Protein AF-A0A9C7V415-F1 (afdb_monomer_lite)

Organism: Citrobacter amalonaticus (NCBI:txid35703)

Sequence (146 aa):
MTQDPIGLNGGLNFYTYPLNPVMEVDPLGQVTVKLDGKKITVHNNDVDPWPSNPHGHIYDTNEVIDKDGRIYDKSSGKERCVLPKKSLSKWLGFLKKIGKLSIVGDASMFHDLLVEEAKEACVRGDNGMCGVLEVLNGKDDNPYGV

Foldseek 3Di:
DDDDPPPPPDDDDPPDDPPDPPPPQDPQQKDWDQFPNFIWIWHPDDPDCPPHQTKTARPVQCWIAYLQQFIARNVPRDTDDGDDPVRNVVSNVVCVVSVSDDCVVCVVVVLVNLLVVLVVVVVVPPVVSVVVNCVSVPPDPPPDDD

Secondary structure (DSSP, 8-state):
----TT--TT---TT---S---S---TT-EEEEEETTEEEEEETT-S---S-SS-EEEGGGTEEE-TTSEEEETTT--EEEE--HHHHHHHHHHHHHTT-S-TTT-HHHHHHHHHHHHHHHHHTT-HHHHHHHHHHTT----S---

pLDDT: mean 71.82, std 17.27, range [40.34, 93.5]

Structure (mmCIF, N/CA/C/O backbone):
data_AF-A0A9C7V415-F1
#
_entry.id   AF-A0A9C7V415-F1
#
loop_
_atom_site.group_PDB
_atom_site.id
_atom_site.type_symbol
_atom_site.label_atom_id
_atom_site.label_alt_id
_atom_site.label_comp_id
_atom_site.label_asym_id
_atom_site.label_entity_id
_atom_site.label_seq_id
_atom_site.pdbx_PDB_ins_code
_atom_site.Cartn_x
_atom_site.Cartn_y
_atom_site.Cartn_z
_atom_site.occupancy
_atom_site.B_iso_or_equiv
_atom_site.auth_seq_id
_atom_site.auth_comp_id
_atom_site.auth_asym_id
_atom_site.auth_atom_id
_atom_site.pdbx_PDB_model_num
ATOM 1 N N . MET A 1 1 ? -29.283 -9.708 -26.638 1.00 42.41 1 MET A N 1
ATOM 2 C CA . MET A 1 1 ? -28.417 -8.541 -26.906 1.00 42.41 1 MET A CA 1
ATOM 3 C C . MET A 1 1 ? -29.297 -7.494 -27.560 1.00 42.41 1 MET A C 1
ATOM 5 O O . MET A 1 1 ? -29.922 -7.823 -28.558 1.00 42.41 1 MET A O 1
ATOM 9 N N . THR A 1 2 ? -29.455 -6.319 -26.952 1.00 45.03 2 THR A N 1
ATOM 10 C CA . THR A 1 2 ? -30.295 -5.236 -27.491 1.00 45.03 2 THR A CA 1
ATOM 11 C C . THR A 1 2 ? -29.403 -4.080 -27.921 1.00 45.03 2 THR A C 1
ATOM 13 O O . THR A 1 2 ? -28.389 -3.829 -27.274 1.00 45.03 2 THR A O 1
ATOM 16 N N . GLN A 1 3 ? -29.749 -3.430 -29.029 1.00 46.44 3 GLN A N 1
ATOM 17 C CA . GLN A 1 3 ? -28.993 -2.315 -29.594 1.00 46.44 3 GLN A CA 1
ATOM 18 C C . GLN A 1 3 ? -29.363 -0.998 -28.894 1.00 46.44 3 GLN A C 1
ATOM 20 O O . GLN A 1 3 ? -30.506 -0.816 -28.475 1.00 46.44 3 GLN A O 1
ATOM 25 N N . ASP A 1 4 ? -28.376 -0.113 -28.755 1.00 40.97 4 ASP A N 1
ATOM 26 C CA . ASP A 1 4 ? -28.481 1.208 -28.127 1.00 40.97 4 ASP A CA 1
ATOM 27 C C . ASP A 1 4 ? -29.395 2.144 -28.961 1.00 40.97 4 ASP A C 1
ATOM 29 O O . ASP A 1 4 ? -29.172 2.279 -30.170 1.00 40.97 4 ASP A O 1
ATOM 33 N N . PRO A 1 5 ? -30.444 2.765 -28.378 1.00 49.53 5 PRO A N 1
ATOM 34 C CA . PRO A 1 5 ? -31.479 3.480 -29.131 1.00 49.53 5 PRO A CA 1
ATOM 35 C C . PRO A 1 5 ? -31.069 4.855 -29.688 1.00 49.53 5 PRO A C 1
ATOM 37 O O . PRO A 1 5 ? -31.890 5.489 -30.347 1.00 49.53 5 PRO A O 1
ATOM 40 N N . ILE A 1 6 ? -29.845 5.347 -29.457 1.00 57.91 6 ILE A N 1
ATOM 41 C CA . ILE A 1 6 ? -29.481 6.737 -29.801 1.00 57.91 6 ILE A CA 1
ATOM 42 C C . ILE A 1 6 ? -28.950 6.953 -31.232 1.00 57.91 6 ILE A C 1
ATOM 44 O O . ILE A 1 6 ? -28.703 8.089 -31.630 1.00 57.91 6 ILE A O 1
ATOM 48 N N . GLY A 1 7 ? -28.836 5.899 -32.047 1.00 51.41 7 GLY A N 1
ATOM 49 C CA . GLY A 1 7 ? -28.714 6.036 -33.508 1.00 51.41 7 GLY A CA 1
ATOM 50 C C . GLY A 1 7 ? -27.505 6.836 -34.022 1.00 51.41 7 GLY A C 1
ATOM 51 O O . GLY A 1 7 ? -27.571 7.402 -35.113 1.00 51.41 7 GLY A O 1
ATOM 52 N N . LEU A 1 8 ? -26.396 6.897 -33.277 1.00 51.50 8 LEU A N 1
ATOM 53 C CA . LEU A 1 8 ? -25.169 7.548 -33.742 1.00 51.50 8 LEU A CA 1
ATOM 54 C C . LEU A 1 8 ? -24.429 6.629 -34.718 1.00 51.50 8 LEU A C 1
ATOM 56 O O . LEU A 1 8 ? -23.772 5.663 -34.330 1.00 51.50 8 LEU A O 1
ATOM 60 N N . ASN A 1 9 ? -24.542 6.941 -36.006 1.00 53.38 9 ASN A N 1
ATOM 61 C CA . ASN A 1 9 ? -23.816 6.258 -37.067 1.00 53.38 9 ASN A CA 1
ATOM 62 C C . ASN A 1 9 ? -22.327 6.667 -36.998 1.00 53.38 9 ASN A C 1
ATOM 64 O O . ASN A 1 9 ? -21.907 7.620 -37.648 1.00 53.38 9 ASN A O 1
ATOM 68 N N . GLY A 1 10 ? -21.555 5.972 -36.153 1.00 53.06 10 GLY A N 1
ATOM 69 C CA . GLY A 1 10 ? -20.090 6.075 -36.081 1.00 53.06 10 GLY A CA 1
ATOM 70 C C . GLY A 1 10 ? -19.513 6.802 -34.857 1.00 53.06 10 GLY A C 1
ATOM 71 O O . GLY A 1 10 ? -18.743 7.743 -35.024 1.00 53.06 10 GLY A O 1
ATOM 72 N N . GLY A 1 11 ? -19.830 6.357 -33.635 1.00 54.31 11 GLY A N 1
ATOM 73 C CA . GLY A 1 11 ? -19.244 6.881 -32.390 1.00 54.31 11 GLY A CA 1
ATOM 74 C C . GLY A 1 11 ? -18.836 5.795 -31.385 1.00 54.31 11 GLY A C 1
ATOM 75 O O . GLY A 1 11 ? -19.324 4.668 -31.456 1.00 54.31 11 GLY A O 1
ATOM 76 N N . LEU A 1 12 ? -17.922 6.160 -30.470 1.00 54.78 12 LEU A N 1
ATOM 77 C CA . LEU A 1 12 ? -17.409 5.368 -29.338 1.00 54.78 12 LEU A CA 1
ATOM 78 C C . LEU A 1 12 ? -18.505 4.522 -28.672 1.00 54.78 12 LEU A C 1
ATOM 80 O O . LEU A 1 12 ? -19.460 5.051 -28.109 1.00 54.78 12 LEU A O 1
ATOM 84 N N . ASN A 1 13 ? -18.334 3.202 -28.707 1.00 49.47 13 ASN A N 1
ATOM 85 C CA . ASN A 1 13 ? -19.216 2.269 -28.022 1.00 49.47 13 ASN A CA 1
ATOM 86 C C . ASN A 1 13 ? -18.782 2.147 -26.548 1.00 49.47 13 ASN A C 1
ATOM 88 O O . ASN A 1 13 ? -17.695 1.646 -26.257 1.00 49.47 13 ASN A O 1
ATOM 92 N N . PHE A 1 14 ? -19.617 2.582 -25.602 1.00 51.78 14 PHE A N 1
ATOM 93 C CA . PHE A 1 14 ? -19.326 2.453 -24.164 1.00 51.78 14 PHE A CA 1
ATOM 94 C C . PHE A 1 14 ? -19.322 0.996 -23.668 1.00 51.78 14 PHE A C 1
ATOM 96 O O . PHE A 1 14 ? -18.846 0.725 -22.570 1.00 51.78 14 PHE A O 1
ATOM 103 N N . TYR A 1 15 ? -19.789 0.046 -24.485 1.00 50.31 15 TYR A N 1
ATOM 104 C CA . TYR A 1 15 ? -19.793 -1.390 -24.189 1.00 50.31 15 TYR A CA 1
ATOM 105 C C . TYR A 1 15 ? -18.617 -2.145 -24.822 1.00 50.31 15 TYR A C 1
ATOM 107 O O . TYR A 1 15 ? -18.686 -3.362 -25.012 1.00 50.31 15 TYR A O 1
ATOM 115 N N . THR A 1 16 ? -17.533 -1.451 -25.178 1.00 46.62 16 THR A N 1
ATOM 116 C CA . THR A 1 16 ? -16.349 -2.114 -25.734 1.00 46.62 16 THR A CA 1
ATOM 117 C C . THR A 1 16 ? -15.636 -2.904 -24.632 1.00 46.62 16 THR A C 1
ATOM 119 O O . THR A 1 16 ? -14.953 -2.333 -23.787 1.00 46.62 16 THR A O 1
ATOM 122 N N . TYR A 1 17 ? -15.782 -4.230 -24.641 1.00 44.62 17 TYR A N 1
ATOM 123 C CA . TYR A 1 17 ? -14.884 -5.118 -23.900 1.00 44.62 17 TYR A CA 1
ATOM 124 C C . TYR A 1 17 ? -13.472 -5.027 -24.505 1.00 44.62 17 TYR A C 1
ATOM 126 O O . TYR A 1 17 ? -13.349 -4.988 -25.734 1.00 44.62 17 TYR A O 1
ATOM 134 N N . PRO A 1 18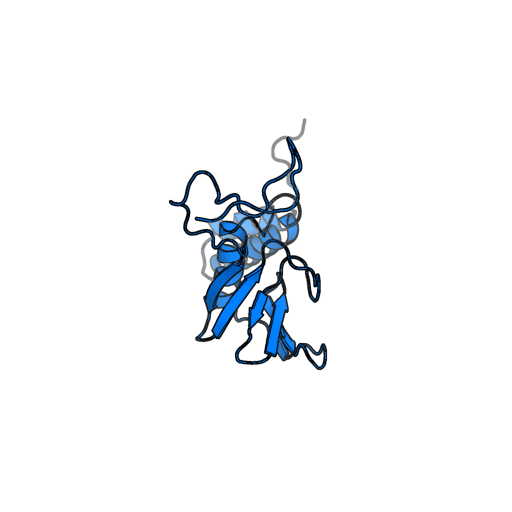 ? -12.398 -5.007 -23.695 1.00 43.97 18 PRO A N 1
ATOM 135 C CA . PRO A 1 18 ? -11.042 -4.991 -24.224 1.00 43.97 18 PRO A CA 1
ATOM 136 C C . PRO A 1 18 ? -10.789 -6.240 -25.075 1.00 43.97 18 PRO A C 1
ATOM 138 O O . PRO A 1 18 ? -11.157 -7.352 -24.698 1.00 43.97 18 PRO A O 1
ATOM 141 N N . LEU A 1 19 ? -10.132 -6.044 -26.222 1.00 45.28 19 LEU A N 1
ATOM 142 C CA . LEU A 1 19 ? -9.889 -7.043 -27.275 1.00 45.28 19 LEU A CA 1
ATOM 143 C C . LEU A 1 19 ? -9.024 -8.249 -26.846 1.00 45.28 19 LEU A C 1
ATOM 145 O O . LEU A 1 19 ? -8.640 -9.059 -27.687 1.00 45.28 19 LEU A O 1
ATOM 149 N N . ASN A 1 20 ? -8.691 -8.370 -25.559 1.00 41.62 20 ASN A N 1
ATOM 150 C CA . ASN A 1 20 ? -7.885 -9.458 -25.026 1.00 41.62 20 ASN A CA 1
ATOM 151 C C . ASN A 1 20 ? -8.223 -9.720 -23.537 1.00 41.62 20 ASN A C 1
ATOM 153 O O . ASN A 1 20 ? -7.693 -9.036 -22.663 1.00 41.62 20 ASN A O 1
ATOM 157 N N . PRO A 1 21 ? -9.114 -10.680 -23.216 1.00 42.78 21 PRO A N 1
ATOM 158 C CA . PRO A 1 21 ? -9.615 -10.914 -21.856 1.00 42.78 21 PRO A CA 1
ATOM 159 C C . PRO A 1 21 ? -8.686 -11.785 -20.986 1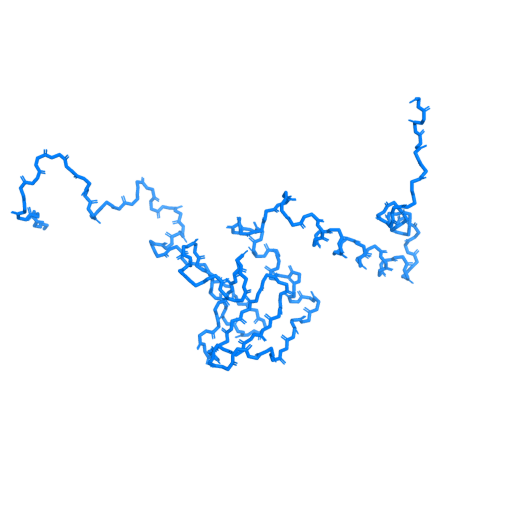.00 42.78 21 PRO A C 1
ATOM 161 O O . PRO A 1 21 ? -9.061 -12.162 -19.880 1.00 42.78 21 PRO A O 1
ATOM 164 N N . VAL A 1 22 ? -7.484 -12.124 -21.472 1.00 46.69 22 VAL A N 1
ATOM 165 C CA . VAL A 1 22 ? -6.485 -12.965 -20.772 1.00 46.69 22 VAL A CA 1
ATOM 166 C C . VAL A 1 22 ? -5.363 -12.111 -20.170 1.00 46.69 22 VAL A C 1
ATOM 168 O O . VAL A 1 22 ? -4.201 -12.494 -20.096 1.00 46.69 22 VAL A O 1
ATOM 171 N N . MET A 1 23 ? -5.700 -10.903 -19.748 1.00 44.31 23 MET A N 1
ATOM 172 C CA . MET A 1 23 ? -4.935 -10.209 -18.729 1.00 44.31 23 MET A CA 1
ATOM 173 C C . MET A 1 23 ? -5.896 -10.040 -17.569 1.00 44.31 23 MET A C 1
ATOM 175 O O . MET A 1 23 ? -6.983 -9.507 -17.760 1.00 44.31 23 MET A O 1
ATOM 179 N N . GLU A 1 24 ? -5.513 -10.512 -16.386 1.00 44.97 24 GLU A N 1
ATOM 180 C CA . GLU A 1 24 ? -6.250 -10.392 -15.118 1.00 44.97 24 GLU A CA 1
ATOM 181 C C . GLU A 1 24 ? -6.337 -8.925 -14.636 1.00 44.97 24 GLU A C 1
ATOM 183 O O . GLU A 1 24 ? -6.184 -8.612 -13.458 1.00 44.97 24 GLU A O 1
ATOM 188 N N . VAL A 1 25 ? -6.518 -7.995 -15.572 1.00 43.28 25 VAL A N 1
ATOM 189 C CA . VAL A 1 25 ? -6.722 -6.577 -15.349 1.00 43.28 25 VAL A CA 1
ATOM 190 C C . VAL A 1 25 ? -8.227 -6.366 -15.332 1.00 43.28 25 VAL A C 1
ATOM 192 O O . VAL A 1 25 ? -8.893 -6.345 -16.366 1.00 43.28 25 VAL A O 1
ATOM 195 N N . ASP A 1 26 ? -8.747 -6.255 -14.115 1.00 43.59 26 ASP A N 1
ATOM 196 C CA . ASP A 1 26 ? -10.101 -5.803 -13.817 1.00 43.59 26 ASP A CA 1
ATOM 197 C C . ASP A 1 26 ? -10.429 -4.524 -14.627 1.00 43.59 26 ASP A C 1
ATOM 199 O O . ASP A 1 26 ? -9.625 -3.584 -14.607 1.00 43.59 26 ASP A O 1
ATOM 203 N N . PRO A 1 27 ? -11.583 -4.447 -15.323 1.00 45.69 27 PRO A N 1
ATOM 204 C CA . PRO A 1 27 ? -12.061 -3.247 -16.019 1.00 45.69 27 PRO A CA 1
ATOM 205 C C . PRO A 1 27 ? -12.078 -1.960 -15.179 1.00 45.69 27 PRO A C 1
ATOM 207 O O . PRO A 1 27 ? -12.085 -0.869 -15.744 1.00 45.69 27 PRO A O 1
ATOM 210 N N . LEU A 1 28 ? -12.071 -2.061 -13.845 1.00 53.41 28 LEU A N 1
ATOM 211 C CA . LEU A 1 28 ? -11.973 -0.914 -12.935 1.00 53.41 28 LEU A CA 1
ATOM 212 C C . LEU A 1 28 ? -10.533 -0.409 -12.723 1.00 53.41 28 LEU A C 1
ATOM 214 O O . LEU A 1 28 ? -10.333 0.631 -12.095 1.00 53.41 28 LEU A O 1
ATOM 218 N N . GLY A 1 29 ? -9.521 -1.124 -13.224 1.00 62.34 29 GLY A N 1
ATOM 219 C CA . GLY A 1 29 ? -8.113 -0.753 -13.101 1.00 62.34 29 GLY A CA 1
ATOM 220 C C . GLY A 1 29 ? -7.588 -0.805 -11.665 1.00 62.34 29 GLY A C 1
ATOM 221 O O . GLY A 1 29 ? -6.729 -0.000 -11.31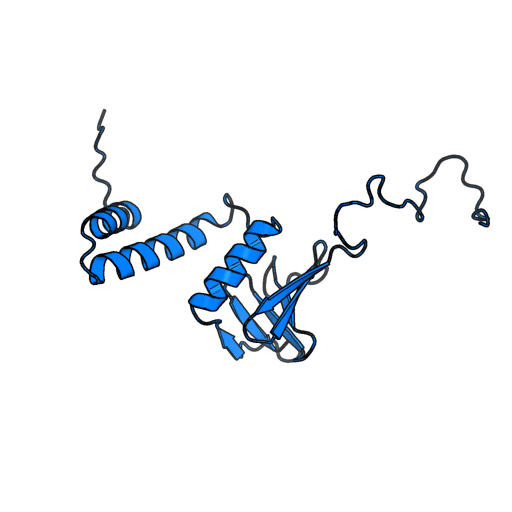7 1.00 62.34 29 GLY A O 1
ATOM 222 N N . GLN A 1 30 ? -8.104 -1.699 -10.818 1.00 74.94 30 GLN A N 1
ATOM 223 C CA . GLN A 1 30 ? -7.683 -1.824 -9.420 1.00 74.94 30 GLN A CA 1
ATOM 224 C C . GLN A 1 30 ? -6.794 -3.055 -9.229 1.00 74.94 30 GLN A C 1
ATOM 226 O O . GLN A 1 30 ? -7.073 -4.126 -9.763 1.00 74.94 30 GLN A O 1
ATOM 231 N N . VAL A 1 31 ? -5.726 -2.921 -8.445 1.00 81.00 31 VAL A N 1
ATOM 232 C CA . VAL A 1 31 ? -4.825 -4.029 -8.106 1.00 81.00 31 VAL A CA 1
ATOM 233 C C . VAL A 1 31 ? -4.694 -4.122 -6.595 1.00 81.00 31 VAL A C 1
ATOM 235 O O . VAL A 1 31 ? -4.514 -3.114 -5.917 1.00 81.00 31 VAL A O 1
ATOM 238 N N . THR A 1 32 ? -4.770 -5.338 -6.051 1.00 85.75 32 THR A N 1
ATOM 239 C CA . THR A 1 32 ? -4.736 -5.554 -4.597 1.00 85.75 32 THR A CA 1
ATOM 240 C C . THR A 1 32 ? -3.519 -6.353 -4.154 1.00 85.75 32 THR A C 1
ATOM 242 O O . THR A 1 32 ? -3.126 -7.313 -4.816 1.00 85.75 32 THR A O 1
ATOM 245 N N . VAL A 1 33 ? -2.962 -6.002 -2.998 1.00 87.81 33 VAL A N 1
ATOM 246 C CA . VAL A 1 33 ? -1.895 -6.742 -2.318 1.00 87.81 33 VAL A CA 1
ATOM 247 C C . VAL A 1 33 ? -2.287 -6.988 -0.865 1.00 87.81 33 VAL A C 1
ATOM 249 O O . VAL A 1 33 ? -2.881 -6.134 -0.211 1.00 87.81 33 VAL A O 1
ATOM 252 N N . LYS A 1 34 ? -1.974 -8.179 -0.348 1.00 89.50 34 LYS A N 1
ATOM 253 C CA . LYS A 1 34 ? -2.104 -8.475 1.082 1.00 89.50 34 LYS A CA 1
ATOM 254 C C . LYS A 1 34 ? -0.765 -8.227 1.766 1.00 89.50 34 LYS A C 1
ATOM 256 O O . LYS A 1 34 ? 0.227 -8.867 1.418 1.00 89.50 34 LYS A O 1
ATOM 261 N N . LEU A 1 35 ? -0.749 -7.331 2.743 1.00 87.69 35 LEU A N 1
ATOM 262 C CA . LEU A 1 35 ? 0.435 -6.956 3.505 1.00 87.69 35 LEU A CA 1
ATOM 263 C C . LEU A 1 35 ? 0.094 -6.993 4.995 1.00 87.69 35 LEU A C 1
ATOM 265 O O . LEU A 1 35 ? -0.855 -6.345 5.418 1.00 87.69 35 LEU A O 1
ATOM 269 N N . ASP A 1 36 ? 0.827 -7.785 5.778 1.00 84.00 36 ASP A N 1
ATOM 270 C CA . ASP A 1 36 ? 0.632 -7.912 7.233 1.00 84.00 36 ASP A CA 1
ATOM 271 C C . ASP A 1 36 ? -0.828 -8.172 7.656 1.00 84.00 36 ASP A C 1
ATOM 273 O O . ASP A 1 36 ? -1.320 -7.658 8.656 1.00 84.00 36 ASP A O 1
ATOM 277 N N . GLY A 1 37 ? -1.547 -8.967 6.858 1.00 84.31 37 GLY A N 1
ATOM 278 C CA . GLY A 1 37 ? -2.959 -9.293 7.082 1.00 84.31 37 GLY A CA 1
ATOM 279 C C . GLY A 1 37 ? -3.954 -8.233 6.596 1.00 84.31 37 GLY A C 1
ATOM 280 O O . GLY A 1 37 ? -5.142 -8.532 6.520 1.00 84.31 37 GLY A O 1
ATOM 281 N N . LYS A 1 38 ? -3.494 -7.044 6.193 1.00 87.81 38 LYS A N 1
ATOM 282 C CA . LYS A 1 38 ? -4.323 -5.985 5.603 1.00 87.81 38 LYS A CA 1
ATOM 283 C C . LYS A 1 38 ? -4.407 -6.142 4.085 1.00 87.81 38 LYS A C 1
ATOM 285 O O . LYS A 1 38 ? -3.410 -6.448 3.425 1.00 87.81 38 LYS A O 1
ATOM 290 N N . LYS A 1 39 ? -5.592 -5.921 3.513 1.00 89.75 39 LYS A N 1
ATOM 291 C CA . LYS A 1 39 ? -5.786 -5.848 2.059 1.00 89.75 39 LYS A CA 1
ATOM 292 C C . LYS A 1 39 ? -5.636 -4.395 1.610 1.00 89.75 39 LYS A C 1
ATOM 294 O O . LYS A 1 39 ? -6.435 -3.547 1.990 1.00 89.75 39 LYS A O 1
ATOM 299 N N . ILE A 1 40 ? -4.622 -4.135 0.793 1.00 90.38 40 ILE A N 1
ATOM 300 C CA . ILE A 1 40 ? -4.325 -2.819 0.228 1.00 90.38 40 ILE A CA 1
ATOM 301 C C . ILE A 1 40 ? -4.747 -2.823 -1.240 1.00 90.38 40 ILE A C 1
ATOM 303 O O . ILE A 1 40 ? -4.389 -3.744 -1.975 1.00 90.38 40 ILE A O 1
ATOM 307 N N . THR A 1 41 ? -5.498 -1.812 -1.666 1.00 88.50 41 THR A N 1
ATOM 308 C CA . THR A 1 41 ? -6.015 -1.661 -3.035 1.00 88.50 41 THR A CA 1
ATOM 309 C C . THR A 1 41 ? -5.436 -0.403 -3.667 1.00 88.50 41 THR A C 1
ATOM 311 O O . THR A 1 41 ? -5.563 0.673 -3.102 1.00 88.50 41 THR A O 1
ATOM 314 N N . VAL A 1 42 ? -4.798 -0.525 -4.827 1.00 86.69 42 VAL A N 1
ATOM 315 C CA . VAL A 1 42 ? -4.267 0.602 -5.607 1.00 86.69 42 VAL A CA 1
ATOM 316 C C . VAL A 1 42 ? -5.098 0.756 -6.867 1.00 86.69 42 VAL A C 1
ATOM 318 O O . VAL A 1 42 ? -5.356 -0.229 -7.560 1.00 86.69 42 VAL A O 1
ATOM 321 N N . HIS A 1 43 ? -5.497 1.983 -7.180 1.00 77.75 43 HIS A N 1
ATOM 322 C CA . HIS A 1 43 ? -6.225 2.292 -8.404 1.00 77.75 43 HIS A CA 1
ATOM 323 C C . HIS A 1 43 ? -5.283 2.796 -9.499 1.00 77.75 43 HIS A C 1
ATOM 325 O O . HIS A 1 43 ? -4.334 3.540 -9.247 1.00 77.75 43 HIS A O 1
ATOM 331 N N . ASN A 1 44 ? -5.558 2.421 -10.748 1.00 67.44 44 ASN A N 1
ATOM 332 C CA . ASN A 1 44 ? -4.799 2.912 -11.892 1.00 67.44 44 ASN A CA 1
ATOM 333 C C . ASN A 1 44 ? -5.142 4.362 -12.237 1.00 67.44 44 ASN A C 1
ATOM 335 O O . ASN A 1 44 ? -4.224 5.109 -12.571 1.00 67.44 44 ASN A O 1
ATOM 339 N N . ASN A 1 45 ? -6.416 4.738 -12.119 1.00 68.31 45 ASN A N 1
ATOM 340 C CA . ASN A 1 45 ? -6.925 6.090 -12.339 1.00 68.31 45 ASN A CA 1
ATOM 341 C C . ASN A 1 45 ? -7.518 6.610 -11.028 1.00 68.31 45 ASN A C 1
ATOM 343 O O . ASN A 1 45 ? -8.739 6.681 -10.887 1.00 68.31 45 ASN A O 1
ATOM 347 N N . ASP A 1 46 ? -6.659 6.888 -10.047 1.00 67.44 46 ASP A N 1
ATOM 348 C CA . ASP A 1 46 ? -7.139 7.452 -8.791 1.00 67.44 46 ASP A CA 1
ATOM 349 C C . ASP A 1 46 ? -7.492 8.932 -8.969 1.00 67.44 46 ASP A C 1
ATOM 351 O O . ASP A 1 46 ? -6.690 9.721 -9.472 1.00 67.44 46 ASP A O 1
ATOM 355 N N . VAL A 1 47 ? -8.723 9.286 -8.599 1.00 67.81 47 VAL A N 1
ATOM 356 C CA . VAL A 1 47 ? -9.230 10.666 -8.652 1.00 67.81 47 VAL A CA 1
ATOM 357 C C . VAL A 1 47 ? -8.738 11.454 -7.435 1.00 67.81 47 VAL A C 1
ATOM 359 O O . VAL A 1 47 ? -8.710 12.683 -7.467 1.00 67.81 47 VAL A O 1
ATOM 362 N N . ASP A 1 48 ? -8.316 10.755 -6.380 1.00 75.81 48 ASP A N 1
ATOM 363 C CA . ASP A 1 48 ? -7.744 11.338 -5.177 1.00 75.81 48 ASP A CA 1
ATOM 364 C C . ASP A 1 48 ? -6.217 11.158 -5.196 1.00 75.81 48 ASP A C 1
ATOM 366 O O . ASP A 1 48 ? -5.735 10.040 -5.097 1.00 75.81 48 ASP A O 1
ATOM 370 N N . PRO A 1 49 ? -5.405 12.210 -5.363 1.00 76.62 49 PRO A N 1
ATOM 371 C CA . PRO A 1 49 ? -3.949 12.085 -5.325 1.00 76.62 49 PRO A CA 1
ATOM 372 C C . PRO A 1 49 ? -3.380 12.074 -3.896 1.00 76.62 49 PRO A C 1
ATOM 374 O O . PRO A 1 49 ? -2.159 12.089 -3.735 1.00 76.62 49 PRO A O 1
ATOM 377 N N . TRP A 1 50 ? -4.222 12.119 -2.859 1.00 83.75 50 TRP A N 1
ATOM 378 C CA . TRP A 1 50 ? -3.783 12.180 -1.469 1.00 83.75 50 TRP A CA 1
ATOM 379 C C . TRP A 1 50 ? -3.611 10.779 -0.856 1.00 83.75 50 TRP A C 1
ATOM 381 O O . TRP A 1 50 ? -4.427 9.896 -1.109 1.00 83.75 50 TRP A O 1
ATOM 391 N N . PRO A 1 51 ? -2.601 10.548 0.009 1.00 80.25 51 PRO A N 1
ATOM 392 C CA . PRO A 1 51 ? -1.522 11.449 0.443 1.00 80.25 51 PRO A CA 1
ATOM 393 C C . PRO A 1 51 ? -0.373 11.568 -0.569 1.00 80.25 51 PRO A C 1
ATOM 395 O O . PRO A 1 51 ? 0.445 12.480 -0.464 1.00 80.25 51 PRO A O 1
ATOM 398 N N . SER A 1 52 ? -0.308 10.664 -1.547 1.00 80.75 52 SER A N 1
ATOM 399 C CA . SER A 1 52 ? 0.673 10.681 -2.629 1.00 80.75 52 SER A CA 1
ATOM 400 C C . SER A 1 52 ? 0.108 10.060 -3.907 1.00 80.75 52 SER A C 1
ATOM 402 O O . SER A 1 52 ? -0.899 9.353 -3.893 1.00 80.75 52 SER A O 1
ATOM 404 N N . ASN A 1 53 ? 0.806 10.256 -5.024 1.00 79.69 53 ASN A N 1
ATOM 405 C CA . ASN A 1 53 ? 0.550 9.522 -6.258 1.00 79.69 53 ASN A CA 1
ATOM 406 C C . ASN A 1 53 ? 1.809 8.726 -6.649 1.00 79.69 53 ASN A C 1
ATOM 408 O O . ASN A 1 53 ? 2.813 9.354 -6.989 1.00 79.69 53 ASN A O 1
ATOM 412 N N . PRO A 1 54 ? 1.794 7.382 -6.599 1.00 82.38 54 PRO A N 1
ATOM 413 C CA . PRO A 1 54 ? 0.673 6.508 -6.223 1.00 82.38 54 PRO A CA 1
ATOM 414 C C . PRO A 1 54 ? 0.400 6.477 -4.707 1.00 82.38 54 PRO A C 1
ATOM 416 O O . PRO A 1 54 ? 1.266 6.836 -3.910 1.00 82.38 54 PRO A O 1
ATOM 419 N N . HIS A 1 55 ? -0.774 5.983 -4.310 1.00 87.69 55 HIS A N 1
ATOM 420 C CA . HIS A 1 55 ? -1.100 5.569 -2.937 1.00 87.69 55 HIS A CA 1
ATOM 421 C C . HIS A 1 55 ? -2.004 4.320 -2.967 1.00 87.69 55 HIS A C 1
ATOM 423 O O . HIS A 1 55 ? -2.464 3.894 -4.030 1.00 87.69 55 HIS A O 1
ATOM 429 N N . GLY A 1 56 ? -2.221 3.698 -1.808 1.00 89.31 56 GLY A N 1
ATOM 430 C CA . GLY A 1 56 ? -3.115 2.552 -1.642 1.00 89.31 56 GLY A CA 1
ATOM 431 C C . GLY A 1 56 ? -4.204 2.791 -0.600 1.00 89.31 56 GLY A C 1
ATOM 432 O O . GLY A 1 56 ? -3.995 3.494 0.383 1.00 89.31 56 GLY A O 1
ATOM 433 N N . HIS A 1 57 ? -5.353 2.149 -0.785 1.00 89.31 57 HIS A N 1
ATOM 434 C CA . HIS A 1 57 ? -6.506 2.184 0.114 1.00 89.31 57 HIS A CA 1
ATOM 435 C C . HIS A 1 57 ? -6.588 0.911 0.949 1.00 89.31 57 HIS A C 1
ATOM 437 O O . HIS A 1 57 ? -6.487 -0.202 0.425 1.00 89.31 57 HIS A O 1
ATOM 443 N N . ILE A 1 58 ? -6.841 1.072 2.243 1.00 91.56 58 ILE A N 1
ATOM 444 C CA . ILE A 1 58 ? -7.130 -0.005 3.189 1.00 91.56 58 ILE A CA 1
ATOM 445 C C . ILE A 1 58 ? -8.562 0.206 3.690 1.00 91.56 58 ILE A C 1
ATOM 447 O O . ILE A 1 58 ? -8.808 0.891 4.683 1.00 91.56 58 ILE A O 1
ATOM 451 N N . TYR A 1 59 ? -9.527 -0.367 2.972 1.00 87.62 59 TYR A N 1
ATOM 452 C CA . TYR A 1 59 ? -10.951 -0.123 3.229 1.00 87.62 59 TYR A CA 1
ATOM 453 C C . TYR A 1 59 ? -11.430 -0.635 4.587 1.00 87.62 59 TYR A C 1
ATOM 455 O O . TYR A 1 59 ? -12.251 0.023 5.218 1.00 87.62 59 TYR A O 1
ATOM 463 N N . ASP A 1 60 ? -10.885 -1.760 5.056 1.00 88.38 60 ASP A N 1
ATOM 464 C CA . ASP A 1 60 ? -11.303 -2.393 6.314 1.00 88.38 60 ASP A CA 1
ATOM 465 C C . ASP A 1 60 ? -11.109 -1.469 7.528 1.00 88.38 60 ASP A C 1
ATOM 467 O O . ASP A 1 60 ? -11.871 -1.525 8.491 1.00 88.38 60 ASP A O 1
ATOM 471 N N . THR A 1 61 ? -10.090 -0.609 7.481 1.00 88.81 61 THR A N 1
ATOM 472 C CA . THR A 1 61 ? -9.724 0.320 8.559 1.00 88.81 61 THR A CA 1
ATOM 473 C C . THR A 1 61 ? -9.938 1.787 8.193 1.00 88.81 61 THR A C 1
ATOM 475 O O . THR A 1 61 ? -9.694 2.653 9.029 1.00 88.81 61 THR A O 1
ATOM 478 N N . ASN A 1 62 ? -10.422 2.076 6.979 1.00 90.50 62 ASN A N 1
ATOM 479 C CA . ASN A 1 62 ? -10.532 3.428 6.423 1.00 90.50 62 ASN A CA 1
ATOM 480 C C . ASN A 1 62 ? -9.196 4.203 6.466 1.00 90.50 62 ASN A C 1
ATOM 482 O O . ASN A 1 62 ? -9.132 5.386 6.816 1.00 90.50 62 ASN A O 1
ATOM 486 N N . GLU A 1 63 ? -8.114 3.508 6.123 1.00 92.88 63 GLU A N 1
ATOM 487 C CA . GLU A 1 63 ? -6.754 4.045 6.080 1.00 92.88 63 GLU A CA 1
ATOM 488 C C . GLU A 1 63 ? -6.266 4.149 4.629 1.00 92.88 63 GLU A C 1
ATOM 490 O O . GLU A 1 63 ? -6.740 3.441 3.737 1.00 92.88 63 GLU A O 1
ATOM 495 N N . VAL A 1 64 ? -5.277 5.006 4.398 1.00 92.38 64 VAL A N 1
ATOM 496 C CA . VAL A 1 64 ? -4.550 5.094 3.128 1.00 92.38 64 VAL A CA 1
ATOM 497 C C . VAL A 1 64 ? -3.052 5.024 3.375 1.00 92.38 64 VAL A C 1
ATOM 499 O O . VAL A 1 64 ? -2.565 5.473 4.409 1.00 92.38 64 VAL A O 1
ATOM 502 N N . ILE A 1 65 ? -2.323 4.434 2.439 1.00 91.94 65 ILE A N 1
ATOM 503 C CA . ILE A 1 65 ? -0.876 4.255 2.499 1.00 91.94 65 ILE A CA 1
ATOM 504 C C . ILE A 1 65 ? -0.208 5.011 1.357 1.00 91.94 65 ILE A C 1
ATOM 506 O O . ILE A 1 65 ? -0.590 4.843 0.201 1.00 91.94 65 ILE A O 1
ATOM 510 N N . ASP A 1 66 ? 0.789 5.827 1.670 1.00 91.31 66 ASP A N 1
ATOM 511 C CA . ASP A 1 66 ? 1.559 6.560 0.668 1.00 91.31 66 ASP A CA 1
ATOM 512 C C . ASP A 1 66 ? 2.601 5.668 -0.046 1.00 91.31 66 ASP A C 1
ATOM 514 O O . ASP A 1 66 ? 2.787 4.480 0.255 1.00 91.31 66 ASP A O 1
ATOM 518 N N . LYS A 1 67 ? 3.310 6.244 -1.021 1.00 86.62 67 LYS A N 1
ATOM 519 C CA . LYS A 1 67 ? 4.395 5.561 -1.744 1.00 86.62 67 LYS A CA 1
ATOM 520 C C . LYS A 1 67 ? 5.569 5.150 -0.838 1.00 86.62 67 LYS A C 1
ATOM 522 O O . LYS A 1 67 ? 6.257 4.183 -1.150 1.00 86.62 67 LYS A O 1
ATOM 527 N N . ASP A 1 68 ? 5.769 5.848 0.279 1.00 86.75 68 ASP A N 1
ATOM 528 C CA . ASP A 1 68 ? 6.870 5.660 1.231 1.00 86.75 68 ASP A CA 1
ATOM 529 C C . ASP A 1 68 ? 6.500 4.698 2.381 1.00 86.75 68 ASP A C 1
ATOM 531 O O . ASP A 1 68 ? 7.316 4.400 3.253 1.00 86.75 68 ASP A O 1
ATOM 535 N N . GLY A 1 69 ? 5.274 4.168 2.373 1.00 89.62 69 GLY A N 1
ATOM 536 C CA . GLY A 1 69 ? 4.748 3.227 3.353 1.00 89.62 69 GLY A CA 1
ATOM 537 C C . GLY A 1 69 ? 4.230 3.850 4.651 1.00 89.62 69 GLY A C 1
ATOM 538 O O . GLY A 1 69 ? 4.057 3.125 5.634 1.00 89.62 69 GLY A O 1
ATOM 539 N N . ARG A 1 70 ? 3.984 5.160 4.692 1.00 92.19 70 ARG A N 1
ATOM 540 C CA . ARG A 1 70 ? 3.292 5.835 5.796 1.00 92.19 70 ARG A CA 1
ATOM 541 C C . ARG A 1 70 ? 1.790 5.647 5.648 1.00 92.19 70 ARG A C 1
ATOM 543 O O . ARG A 1 70 ? 1.237 5.761 4.557 1.00 92.19 70 ARG A O 1
ATOM 550 N N . ILE A 1 71 ? 1.132 5.346 6.759 1.00 93.25 71 ILE A N 1
ATOM 551 C CA . ILE A 1 71 ? -0.296 5.057 6.823 1.00 93.25 71 ILE A CA 1
ATOM 552 C C . ILE A 1 71 ? -1.004 6.223 7.497 1.00 93.25 71 ILE A C 1
ATOM 554 O O . ILE A 1 71 ? -0.658 6.616 8.613 1.00 93.25 71 ILE A O 1
ATOM 558 N N . TYR A 1 72 ? -2.040 6.725 6.840 1.00 93.50 72 TYR A N 1
ATOM 559 C CA . TYR A 1 72 ? -2.860 7.834 7.291 1.00 93.50 72 TYR A CA 1
ATOM 560 C C . TYR A 1 72 ? -4.300 7.387 7.502 1.00 93.50 72 TYR A C 1
ATOM 562 O O . TYR A 1 72 ? -4.844 6.569 6.761 1.00 93.50 72 TYR A O 1
ATOM 570 N N . ASP A 1 73 ? -4.937 7.958 8.514 1.00 92.69 73 ASP A N 1
ATOM 571 C CA . ASP A 1 73 ? -6.375 7.834 8.722 1.00 92.69 73 ASP A CA 1
ATOM 572 C C . ASP A 1 73 ? -7.105 8.772 7.747 1.00 92.69 73 ASP A C 1
ATOM 574 O O . ASP A 1 73 ? -6.867 9.981 7.755 1.00 92.69 73 ASP A O 1
ATOM 578 N N . LYS A 1 74 ? -7.984 8.232 6.892 1.00 88.38 74 LYS A N 1
ATOM 579 C CA . LYS A 1 74 ? -8.606 9.007 5.803 1.00 88.38 74 LYS A CA 1
ATOM 580 C C . LYS A 1 74 ? -9.544 10.104 6.308 1.00 88.38 74 LYS A C 1
ATOM 582 O O . LYS A 1 74 ? -9.669 11.148 5.677 1.00 88.38 74 LYS A O 1
ATOM 587 N N . SER A 1 75 ? -10.198 9.880 7.446 1.00 87.44 75 SER A N 1
ATOM 588 C CA . SER A 1 75 ? -11.153 10.836 8.014 1.00 87.44 75 SER A CA 1
ATOM 589 C C . SER A 1 75 ? -10.462 12.021 8.683 1.00 87.44 75 SER A C 1
ATOM 591 O O . SER A 1 75 ? -10.939 13.148 8.593 1.00 87.44 75 SER A O 1
ATOM 593 N N . SER A 1 76 ? -9.357 11.770 9.387 1.00 87.88 76 SER A N 1
ATOM 594 C CA . SER A 1 76 ? -8.642 12.796 10.153 1.00 87.88 76 SER A CA 1
ATOM 595 C C . SER A 1 76 ? -7.424 13.381 9.438 1.00 87.88 76 SER A C 1
ATOM 597 O O . SER A 1 76 ? -6.914 14.412 9.874 1.00 87.88 76 SER A O 1
ATOM 599 N N . GLY A 1 77 ? -6.929 12.727 8.384 1.00 86.94 77 GLY A N 1
ATOM 600 C CA . GLY A 1 77 ? -5.716 13.115 7.661 1.00 86.94 77 GLY A CA 1
ATOM 601 C C . GLY A 1 77 ? -4.419 12.912 8.452 1.00 86.94 77 GLY A C 1
ATOM 602 O O . GLY A 1 77 ? -3.354 13.328 8.001 1.00 86.94 77 GLY A O 1
ATOM 603 N N . LYS A 1 78 ? -4.482 12.311 9.648 1.00 90.44 78 LYS A N 1
ATOM 604 C CA . LYS A 1 78 ? -3.320 12.140 10.528 1.00 90.44 78 LYS A CA 1
ATOM 605 C C . LYS A 1 78 ? -2.557 10.864 10.199 1.00 90.44 78 LYS A C 1
ATOM 607 O O . LYS A 1 78 ? -3.160 9.808 10.011 1.00 90.44 78 LYS A O 1
ATOM 612 N N . GLU A 1 79 ? -1.228 10.964 10.203 1.00 92.06 79 GLU A N 1
ATOM 613 C CA . GLU A 1 79 ? -0.344 9.799 10.148 1.00 92.06 79 GLU A CA 1
ATOM 614 C C . GLU A 1 79 ? -0.563 8.943 11.404 1.00 92.06 79 GLU A C 1
ATOM 616 O O . GLU A 1 79 ? -0.532 9.450 12.529 1.00 92.06 79 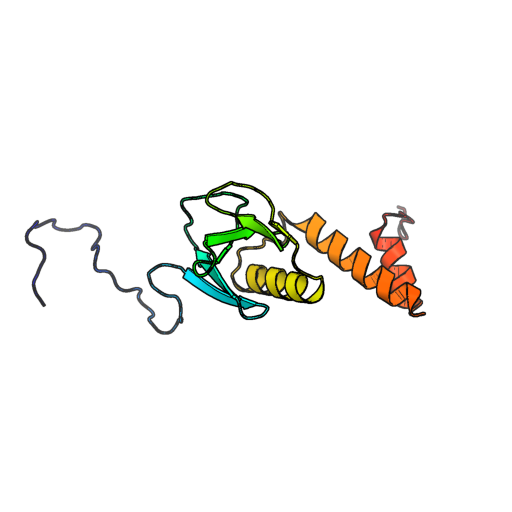GLU A O 1
ATOM 621 N N . ARG A 1 80 ? -0.810 7.646 11.215 1.00 89.69 80 ARG A N 1
ATOM 622 C CA . ARG A 1 80 ? -0.909 6.671 12.305 1.00 89.69 80 ARG A CA 1
ATOM 623 C C . ARG A 1 80 ? 0.413 5.978 12.560 1.00 89.69 80 ARG A C 1
ATOM 625 O O . ARG A 1 80 ? 0.821 5.841 13.711 1.00 89.69 80 ARG A O 1
ATOM 632 N N . CYS A 1 81 ? 1.025 5.462 11.502 1.00 89.62 81 CYS A N 1
ATOM 633 C CA . CYS A 1 81 ? 2.225 4.648 11.597 1.00 89.62 81 CYS A CA 1
ATOM 634 C C . CYS A 1 81 ? 2.931 4.523 10.247 1.00 89.62 81 CYS A C 1
ATOM 636 O O . CYS A 1 81 ? 2.389 4.881 9.205 1.00 89.62 81 CYS A O 1
ATOM 638 N N . VAL A 1 82 ? 4.135 3.958 10.284 1.00 91.44 82 VAL A N 1
ATOM 639 C CA . VAL A 1 82 ? 4.946 3.639 9.107 1.00 91.44 82 VAL A CA 1
ATOM 640 C C . VAL A 1 82 ? 5.131 2.128 9.032 1.00 91.44 82 VAL A C 1
ATOM 642 O O . VAL A 1 82 ? 5.295 1.465 10.062 1.00 91.44 82 VAL A O 1
ATOM 645 N N . LEU A 1 83 ? 5.092 1.568 7.822 1.00 88.56 83 LEU A N 1
ATOM 646 C CA . LEU A 1 83 ? 5.345 0.149 7.606 1.00 88.56 83 LEU A CA 1
ATOM 647 C C . LEU A 1 83 ? 6.744 -0.266 8.097 1.00 88.56 83 LEU A C 1
ATOM 649 O O . LEU A 1 83 ? 7.721 0.455 7.888 1.00 88.56 83 LEU A O 1
ATOM 653 N N . PRO A 1 84 ? 6.888 -1.473 8.672 1.00 89.44 84 PRO A N 1
ATOM 654 C CA . PRO A 1 84 ? 8.202 -2.013 8.996 1.00 89.44 84 PRO A CA 1
ATOM 655 C C . PRO A 1 84 ? 9.010 -2.286 7.716 1.00 89.44 84 PRO A C 1
ATOM 657 O O . PRO A 1 84 ? 8.434 -2.656 6.691 1.00 89.44 84 PRO A O 1
ATOM 660 N N . LYS A 1 85 ? 10.351 -2.193 7.782 1.00 86.06 85 LYS A N 1
ATOM 661 C CA . LYS A 1 85 ? 11.276 -2.315 6.625 1.00 86.06 85 LYS A CA 1
ATOM 662 C C . LYS A 1 85 ? 10.937 -3.478 5.675 1.00 86.06 85 LYS A C 1
ATOM 664 O O . LYS A 1 85 ? 10.878 -3.310 4.459 1.00 86.06 85 LYS A O 1
ATOM 669 N N . LYS A 1 86 ? 10.653 -4.662 6.230 1.00 86.62 86 LYS A N 1
ATOM 670 C CA . LYS A 1 86 ? 10.307 -5.871 5.460 1.00 86.62 86 LYS A CA 1
ATOM 671 C C . LYS A 1 86 ? 9.020 -5.711 4.644 1.00 86.62 86 LYS A C 1
ATOM 673 O O . LYS A 1 86 ? 8.930 -6.212 3.524 1.00 86.62 86 LYS A O 1
ATOM 678 N N . SER A 1 87 ? 8.021 -5.049 5.210 1.00 88.00 87 SER A N 1
ATOM 679 C CA . SER A 1 87 ? 6.724 -4.824 4.573 1.00 88.00 87 SER A CA 1
ATOM 680 C C . SER A 1 87 ? 6.781 -3.642 3.612 1.00 88.00 87 SER A C 1
ATOM 682 O O . SER A 1 87 ? 6.192 -3.716 2.538 1.00 88.00 87 SER A O 1
ATOM 684 N N . LEU A 1 88 ? 7.581 -2.621 3.930 1.00 89.06 88 LEU A N 1
ATOM 685 C CA . LEU A 1 88 ? 7.901 -1.524 3.019 1.00 89.06 88 LEU A CA 1
ATOM 686 C C . LEU A 1 88 ? 8.566 -2.032 1.732 1.00 89.06 88 LEU A C 1
ATOM 688 O O . LEU A 1 88 ? 8.118 -1.706 0.640 1.00 89.06 88 LEU A O 1
ATOM 692 N N . SER A 1 89 ? 9.569 -2.909 1.834 1.00 85.31 89 SER A N 1
ATOM 693 C CA . SER A 1 89 ? 10.222 -3.505 0.658 1.00 85.31 89 SER A CA 1
ATOM 694 C C . SER A 1 89 ? 9.233 -4.274 -0.234 1.00 85.31 89 SER A C 1
ATOM 696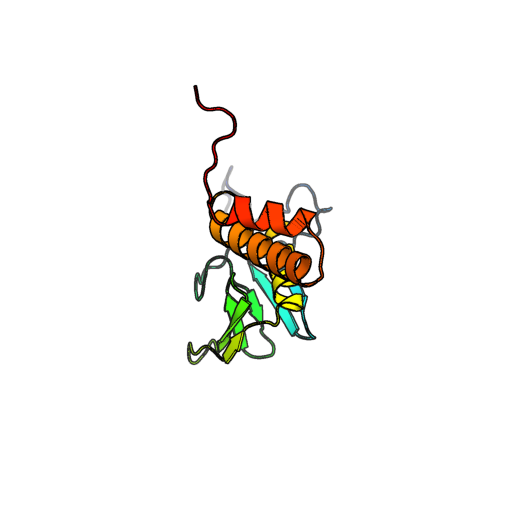 O O . SER A 1 89 ? 9.231 -4.120 -1.457 1.00 85.31 89 SER A O 1
ATOM 698 N N . LYS A 1 90 ? 8.313 -5.042 0.369 1.00 88.88 90 LYS A N 1
ATOM 699 C CA . LYS A 1 90 ? 7.234 -5.722 -0.368 1.00 88.88 90 LYS A CA 1
ATOM 700 C C . LYS A 1 90 ? 6.270 -4.741 -1.033 1.00 88.88 90 LYS A C 1
ATOM 702 O O . LYS A 1 90 ? 5.854 -4.988 -2.162 1.00 88.88 90 LYS A O 1
ATOM 707 N N . TRP A 1 91 ? 5.916 -3.661 -0.340 1.00 89.88 91 TRP A N 1
ATOM 708 C CA . TRP A 1 91 ? 5.049 -2.606 -0.858 1.00 89.88 91 TRP A CA 1
ATOM 709 C C . TRP A 1 91 ? 5.671 -1.916 -2.075 1.00 89.88 91 TRP A C 1
ATOM 711 O O . TRP A 1 91 ? 5.055 -1.873 -3.137 1.00 89.88 91 TRP A O 1
ATOM 721 N N . LEU A 1 92 ? 6.932 -1.495 -1.977 1.00 87.44 92 LEU A N 1
ATOM 722 C CA . LEU A 1 92 ? 7.674 -0.892 -3.086 1.00 87.44 92 LEU A CA 1
ATOM 723 C C . LEU A 1 92 ? 7.835 -1.862 -4.264 1.00 87.44 92 LEU A C 1
ATOM 725 O O . LEU A 1 92 ? 7.626 -1.488 -5.418 1.00 87.44 92 LEU A O 1
ATOM 729 N N . GLY A 1 93 ? 8.145 -3.133 -3.987 1.00 83.12 93 GLY A N 1
ATOM 730 C CA . GLY A 1 93 ? 8.218 -4.177 -5.011 1.00 83.12 93 GLY A CA 1
ATOM 731 C C . GLY A 1 93 ? 6.883 -4.389 -5.730 1.00 83.12 93 GLY A C 1
ATOM 732 O O . GLY A 1 93 ? 6.855 -4.567 -6.949 1.00 83.12 93 GLY A O 1
ATOM 733 N N . PHE A 1 94 ? 5.771 -4.312 -4.996 1.00 85.06 94 PHE A N 1
ATOM 734 C CA . PHE A 1 94 ? 4.433 -4.342 -5.572 1.00 85.06 94 PHE A CA 1
ATOM 735 C C . PHE A 1 94 ? 4.176 -3.125 -6.469 1.00 85.06 94 PHE A C 1
ATOM 737 O O . PHE A 1 94 ? 3.825 -3.322 -7.631 1.00 85.06 94 PHE A O 1
ATOM 744 N N . LEU A 1 95 ? 4.428 -1.900 -5.988 1.00 83.44 95 LEU A N 1
ATOM 745 C CA . LEU A 1 95 ? 4.266 -0.666 -6.772 1.00 83.44 95 LEU A CA 1
ATOM 746 C C . LEU A 1 95 ? 5.097 -0.685 -8.064 1.00 83.44 95 LEU A C 1
ATOM 748 O O . LEU A 1 95 ? 4.611 -0.295 -9.127 1.00 83.44 95 LEU A O 1
ATOM 752 N N . LYS A 1 96 ? 6.324 -1.214 -8.000 1.00 80.88 96 LYS A N 1
ATOM 753 C CA . LYS A 1 96 ? 7.185 -1.425 -9.170 1.00 80.88 96 LYS A CA 1
ATOM 754 C C . LYS A 1 96 ? 6.582 -2.429 -10.152 1.00 80.88 96 LYS A C 1
ATOM 756 O O . LYS A 1 96 ? 6.554 -2.166 -11.350 1.00 80.88 96 LYS A O 1
ATOM 761 N N . LYS A 1 97 ? 6.072 -3.566 -9.662 1.00 79.19 97 LYS A N 1
ATOM 762 C CA . LYS A 1 97 ? 5.454 -4.609 -10.500 1.00 79.19 97 LYS A CA 1
ATOM 763 C C . LYS A 1 97 ? 4.239 -4.089 -11.269 1.00 79.19 97 LYS A C 1
ATOM 765 O O . LYS A 1 97 ? 4.027 -4.500 -12.404 1.00 79.19 97 LYS A O 1
ATOM 770 N N . ILE A 1 98 ? 3.461 -3.194 -10.663 1.00 73.81 98 ILE A N 1
ATOM 771 C CA . ILE A 1 98 ? 2.278 -2.594 -11.298 1.00 73.81 98 ILE A CA 1
ATOM 772 C C . ILE A 1 98 ? 2.602 -1.326 -12.106 1.00 73.81 98 ILE A C 1
ATOM 774 O O . ILE A 1 98 ? 1.688 -0.663 -12.586 1.00 73.81 98 ILE A O 1
ATOM 778 N N . GLY A 1 99 ? 3.884 -0.968 -12.254 1.00 73.50 99 GLY A N 1
ATOM 779 C CA . GLY A 1 99 ? 4.319 0.196 -13.033 1.00 73.50 99 GLY A CA 1
ATOM 780 C C . GLY A 1 99 ? 3.938 1.547 -12.421 1.00 73.50 99 GLY A C 1
ATOM 781 O O . GLY A 1 99 ? 3.908 2.550 -13.127 1.00 73.50 99 GLY A O 1
ATOM 782 N N . LYS A 1 100 ? 3.622 1.582 -11.121 1.00 74.69 100 LYS A N 1
ATOM 783 C CA . LYS A 1 100 ? 3.262 2.804 -10.387 1.00 74.69 100 LYS A CA 1
ATOM 784 C C . LYS A 1 100 ? 4.455 3.498 -9.736 1.00 74.69 100 LYS A C 1
ATOM 786 O O . LYS A 1 100 ? 4.327 4.646 -9.335 1.00 74.69 100 LYS A O 1
ATOM 791 N N . LEU A 1 101 ? 5.597 2.820 -9.672 1.00 67.19 101 LEU A N 1
ATOM 792 C CA . LEU A 1 101 ? 6.882 3.381 -9.265 1.00 67.19 101 LEU A CA 1
ATOM 793 C C . LEU A 1 101 ? 7.767 3.499 -10.514 1.00 67.19 101 LEU A C 1
ATOM 795 O O . LEU A 1 101 ? 8.020 2.486 -11.176 1.00 67.19 101 LEU A O 1
ATOM 799 N N . SER A 1 102 ? 8.201 4.709 -10.869 1.00 51.78 102 SER A N 1
ATOM 800 C CA . SER A 1 102 ? 8.974 4.966 -12.089 1.00 51.78 102 SER A CA 1
ATOM 801 C C . SER A 1 102 ? 10.427 5.262 -11.734 1.00 51.78 102 SER A C 1
ATOM 803 O O . SER A 1 102 ? 10.743 6.267 -11.106 1.00 51.78 102 SER A O 1
ATOM 805 N N . ILE A 1 103 ? 11.333 4.403 -12.204 1.00 48.28 103 ILE A N 1
ATOM 806 C CA . ILE A 1 103 ? 12.796 4.482 -12.011 1.00 48.28 103 ILE A CA 1
ATOM 807 C C . ILE A 1 103 ? 13.421 5.855 -12.316 1.00 48.28 103 ILE A C 1
ATOM 809 O O . ILE A 1 103 ? 14.479 6.159 -11.778 1.00 48.28 103 ILE A O 1
ATOM 813 N N . VAL A 1 104 ? 12.788 6.683 -13.154 1.00 44.72 104 VAL A N 1
ATOM 814 C CA . VAL A 1 104 ? 13.304 8.012 -13.531 1.00 44.72 104 VAL A CA 1
ATOM 815 C C . VAL A 1 104 ? 12.867 9.112 -12.549 1.00 44.72 104 VAL A C 1
ATOM 817 O O . VAL A 1 104 ? 13.587 10.088 -12.377 1.00 44.72 104 VAL A O 1
ATOM 820 N N . GLY A 1 105 ? 11.713 8.960 -11.888 1.00 44.97 105 GLY A N 1
ATOM 821 C CA . GLY A 1 105 ? 11.200 9.919 -10.896 1.00 44.97 105 GLY A CA 1
ATOM 822 C C . GLY A 1 105 ? 11.592 9.587 -9.454 1.00 44.97 105 GLY A C 1
ATOM 823 O O . GLY A 1 105 ? 11.701 10.485 -8.626 1.00 44.97 105 GLY A O 1
ATOM 824 N N . ASP A 1 106 ? 11.866 8.310 -9.179 1.00 49.62 106 ASP A N 1
ATOM 825 C CA . ASP A 1 106 ? 12.060 7.771 -7.827 1.00 49.62 106 ASP A CA 1
ATOM 826 C C . ASP A 1 106 ? 13.519 7.361 -7.541 1.00 49.62 106 ASP A C 1
ATOM 828 O O . ASP A 1 106 ? 13.785 6.572 -6.633 1.00 49.62 106 ASP A O 1
ATOM 832 N N . ALA A 1 107 ? 14.486 7.859 -8.325 1.00 50.91 107 ALA A N 1
ATOM 833 C CA . ALA A 1 107 ? 15.905 7.502 -8.201 1.00 50.91 107 ALA A CA 1
ATOM 834 C C . ALA A 1 107 ? 16.460 7.712 -6.776 1.00 50.91 107 ALA A C 1
ATOM 836 O O . ALA A 1 107 ? 17.291 6.926 -6.328 1.00 50.91 107 ALA A O 1
ATOM 837 N N . SER A 1 108 ? 15.949 8.706 -6.041 1.00 55.03 108 SER A N 1
ATOM 838 C CA . SER A 1 108 ? 16.282 8.947 -4.630 1.00 55.03 108 SER A CA 1
ATOM 839 C C . SER A 1 108 ? 15.819 7.819 -3.705 1.00 55.03 108 SER A C 1
ATOM 841 O O . SER A 1 108 ? 16.579 7.378 -2.854 1.00 55.03 108 SER A O 1
ATOM 843 N N . MET A 1 109 ? 14.619 7.272 -3.908 1.00 55.41 109 MET A N 1
ATOM 844 C CA . MET A 1 109 ? 14.107 6.174 -3.080 1.00 55.41 109 MET A CA 1
ATOM 845 C C . MET A 1 109 ? 14.884 4.875 -3.303 1.00 55.41 109 MET A C 1
ATOM 847 O O . MET A 1 109 ? 15.140 4.125 -2.361 1.00 55.41 109 MET A O 1
ATOM 851 N N . PHE A 1 110 ? 15.263 4.593 -4.553 1.00 57.53 110 PHE A N 1
ATOM 852 C CA . PHE A 1 110 ? 16.111 3.440 -4.859 1.00 57.53 110 PHE A CA 1
ATOM 853 C C . PHE A 1 110 ? 17.521 3.616 -4.305 1.00 57.53 110 PHE A C 1
ATOM 855 O O . PHE A 1 110 ? 18.094 2.648 -3.810 1.00 57.53 110 PHE A O 1
ATOM 862 N N . HIS A 1 111 ? 18.054 4.835 -4.356 1.00 66.31 111 HIS A N 1
ATOM 863 C CA . HIS A 1 111 ? 19.330 5.168 -3.746 1.00 66.31 111 HIS A CA 1
ATOM 864 C C . HIS A 1 111 ? 19.310 4.914 -2.235 1.00 66.31 111 HIS A C 1
ATOM 866 O O . HIS A 1 111 ? 20.131 4.144 -1.747 1.00 66.31 111 HIS A O 1
ATOM 872 N N . ASP A 1 112 ? 18.319 5.450 -1.521 1.00 65.81 112 ASP A N 1
ATOM 873 C CA . ASP A 1 112 ? 18.190 5.290 -0.069 1.00 65.81 112 ASP A CA 1
ATOM 874 C C . ASP A 1 112 ? 18.040 3.815 0.341 1.00 65.81 112 ASP A C 1
ATOM 876 O O . ASP A 1 112 ? 18.649 3.368 1.315 1.00 65.81 112 ASP A O 1
ATOM 880 N N . LEU A 1 113 ? 17.277 3.027 -0.428 1.00 67.00 113 LEU A N 1
ATOM 881 C CA . LEU A 1 113 ? 17.118 1.592 -0.179 1.00 67.00 113 LEU A CA 1
ATOM 882 C C . LEU A 1 113 ? 18.436 0.826 -0.374 1.00 67.00 113 LEU A C 1
ATOM 884 O O . LEU A 1 113 ? 18.785 -0.013 0.457 1.00 67.00 113 LEU A O 1
ATOM 888 N N . LEU A 1 114 ? 19.166 1.118 -1.455 1.00 71.94 114 LEU A N 1
ATOM 889 C CA . LEU A 1 114 ? 20.458 0.492 -1.746 1.00 71.94 114 LEU A CA 1
ATOM 890 C C . LEU A 1 114 ? 21.522 0.885 -0.713 1.00 71.94 114 LEU A C 1
ATOM 892 O O . LEU A 1 114 ? 22.305 0.035 -0.295 1.00 71.94 114 LEU A O 1
ATOM 896 N N . VAL A 1 115 ? 21.525 2.143 -0.264 1.00 76.81 115 VAL A N 1
ATOM 897 C CA . VAL A 1 115 ? 22.418 2.647 0.789 1.00 76.81 115 VAL A CA 1
ATOM 898 C C . VAL A 1 115 ? 22.157 1.927 2.111 1.00 76.81 115 VAL A C 1
ATOM 900 O O . VAL A 1 115 ? 23.101 1.464 2.752 1.00 76.81 115 VAL A O 1
ATOM 903 N N . GLU A 1 116 ? 20.895 1.777 2.519 1.00 74.56 116 GLU A N 1
ATOM 904 C CA . GLU A 1 116 ? 20.546 1.075 3.759 1.00 74.56 116 GLU A CA 1
ATOM 905 C C . GLU A 1 116 ? 20.915 -0.417 3.706 1.00 74.56 116 GLU A C 1
ATOM 907 O O . GLU A 1 116 ? 21.478 -0.940 4.670 1.00 74.56 116 GLU A O 1
ATOM 912 N N . GLU A 1 117 ? 20.676 -1.098 2.581 1.00 77.44 117 GLU A N 1
ATOM 913 C CA . GLU A 1 117 ? 21.047 -2.509 2.411 1.00 77.44 117 GLU A CA 1
ATOM 914 C C . GLU A 1 117 ? 22.573 -2.707 2.410 1.00 77.44 117 GLU A C 1
ATOM 916 O O . GLU A 1 117 ? 23.088 -3.574 3.126 1.00 77.44 117 GLU A O 1
ATOM 921 N N . ALA A 1 118 ? 23.310 -1.865 1.679 1.00 79.12 118 ALA A N 1
ATOM 922 C CA . ALA A 1 118 ? 24.771 -1.894 1.646 1.00 79.12 118 ALA A CA 1
ATOM 923 C C . ALA A 1 118 ? 25.376 -1.617 3.033 1.00 79.12 118 ALA A C 1
ATOM 925 O O . ALA A 1 118 ? 26.320 -2.290 3.451 1.00 79.12 118 ALA A O 1
ATOM 926 N N . LYS A 1 119 ? 24.788 -0.692 3.799 1.00 82.50 119 LYS A N 1
ATOM 927 C CA . LYS A 1 119 ? 25.176 -0.393 5.183 1.00 82.50 119 LYS A CA 1
ATOM 928 C C . LYS A 1 119 ? 24.937 -1.570 6.124 1.00 82.50 119 LYS A C 1
ATOM 930 O O . LYS A 1 119 ? 25.833 -1.926 6.888 1.00 82.50 119 LYS A O 1
ATOM 935 N N . GLU A 1 120 ? 23.767 -2.204 6.067 1.00 79.19 120 GLU A N 1
ATOM 936 C CA . GLU A 1 120 ? 23.452 -3.380 6.890 1.00 79.19 120 GLU A CA 1
ATOM 937 C C . GLU A 1 120 ? 24.332 -4.595 6.544 1.00 79.19 120 GLU A C 1
ATOM 939 O O . GLU A 1 120 ? 24.676 -5.389 7.424 1.00 79.19 120 GLU A O 1
ATOM 944 N N . ALA A 1 121 ? 24.709 -4.772 5.277 1.00 76.50 121 ALA A N 1
ATOM 945 C CA . ALA A 1 121 ? 25.646 -5.813 4.854 1.00 76.50 121 ALA A CA 1
ATOM 946 C C . ALA A 1 121 ? 27.090 -5.508 5.289 1.00 76.50 121 ALA A C 1
ATOM 948 O O . ALA A 1 121 ? 27.761 -6.384 5.837 1.00 76.50 121 ALA A O 1
ATOM 949 N N . CYS A 1 122 ? 27.528 -4.256 5.155 1.00 78.00 122 CYS A N 1
ATOM 950 C CA . CYS A 1 122 ? 28.844 -3.805 5.597 1.00 78.00 122 CYS A CA 1
ATOM 951 C C . CYS A 1 122 ? 29.049 -3.998 7.110 1.00 78.00 122 CYS A C 1
ATOM 953 O O . CYS A 1 122 ? 30.047 -4.574 7.538 1.00 78.00 122 CYS A O 1
ATOM 955 N N . VAL A 1 123 ? 28.064 -3.619 7.936 1.00 83.56 123 VAL A N 1
ATOM 956 C CA . VAL A 1 123 ? 28.108 -3.823 9.401 1.00 83.56 123 VAL A CA 1
ATOM 957 C C . VAL A 1 123 ? 28.193 -5.309 9.780 1.00 83.56 123 VAL A C 1
ATOM 959 O O . VAL A 1 123 ? 28.746 -5.650 10.824 1.00 83.56 123 VAL A O 1
ATOM 962 N N . ARG A 1 124 ? 27.690 -6.212 8.930 1.00 84.38 124 ARG A N 1
ATOM 963 C CA . ARG A 1 124 ? 27.797 -7.671 9.110 1.00 84.38 124 ARG A CA 1
ATOM 964 C C . ARG A 1 124 ? 29.129 -8.260 8.622 1.00 84.38 124 ARG A C 1
ATOM 966 O O . ARG A 1 124 ? 29.306 -9.472 8.721 1.00 84.38 124 ARG A O 1
ATOM 973 N N . GLY A 1 125 ? 30.059 -7.431 8.145 1.00 83.44 125 GLY A N 1
ATOM 974 C CA . GLY A 1 125 ? 31.404 -7.835 7.727 1.00 83.44 125 GLY A CA 1
ATOM 975 C C . GLY A 1 125 ? 31.549 -8.148 6.236 1.00 83.44 125 GLY A C 1
ATOM 976 O O . GLY A 1 125 ? 32.568 -8.711 5.837 1.00 83.44 125 GLY A O 1
ATOM 977 N N . ASP A 1 126 ? 30.561 -7.803 5.405 1.00 79.88 126 ASP A N 1
ATOM 978 C CA . ASP A 1 126 ? 30.700 -7.888 3.950 1.00 79.88 126 ASP A CA 1
ATOM 979 C C . ASP A 1 126 ? 31.452 -6.661 3.414 1.00 79.88 126 ASP A C 1
ATOM 981 O O . ASP A 1 126 ? 30.873 -5.617 3.101 1.00 79.88 126 ASP A O 1
ATOM 985 N N . ASN A 1 127 ? 32.772 -6.805 3.309 1.00 78.75 127 ASN A N 1
ATOM 986 C CA . ASN A 1 127 ? 33.667 -5.752 2.827 1.00 78.75 127 ASN A CA 1
ATOM 987 C C . ASN A 1 127 ? 33.364 -5.318 1.380 1.00 78.75 127 ASN A C 1
ATOM 989 O O . ASN A 1 127 ? 33.672 -4.185 1.014 1.00 78.75 127 ASN A O 1
ATOM 993 N N . GLY A 1 128 ? 32.755 -6.183 0.558 1.00 78.38 128 GLY A N 1
ATOM 994 C CA . GLY A 1 128 ? 32.351 -5.828 -0.804 1.00 78.38 128 GLY A CA 1
ATOM 995 C C . GLY A 1 128 ? 31.216 -4.807 -0.797 1.00 78.38 128 GLY A C 1
ATOM 996 O O . GLY A 1 128 ? 31.270 -3.804 -1.508 1.00 78.38 128 GLY A O 1
ATOM 997 N N . MET A 1 129 ? 30.231 -5.009 0.080 1.00 77.88 129 MET A N 1
ATOM 998 C CA . MET A 1 129 ? 29.121 -4.071 0.262 1.00 77.88 129 MET A CA 1
ATOM 999 C C . MET A 1 129 ? 29.536 -2.775 0.968 1.00 77.88 129 MET A C 1
ATOM 1001 O O . MET A 1 129 ? 28.938 -1.732 0.708 1.00 77.88 129 MET A O 1
ATOM 1005 N N . CYS A 1 130 ? 30.595 -2.791 1.788 1.00 76.06 130 CYS A N 1
ATOM 1006 C CA . CYS A 1 130 ? 31.205 -1.557 2.298 1.00 76.06 130 CYS A CA 1
ATOM 1007 C C . CYS A 1 130 ? 31.728 -0.659 1.164 1.00 76.06 130 CYS A C 1
ATOM 1009 O O . CYS A 1 130 ? 31.482 0.541 1.188 1.00 76.06 130 CYS A O 1
ATOM 1011 N N . GLY A 1 131 ? 32.385 -1.230 0.147 1.00 76.06 131 GLY A N 1
ATOM 1012 C CA . GLY A 1 131 ? 32.849 -0.464 -1.018 1.00 76.06 131 GLY A CA 1
ATOM 1013 C C . GLY A 1 131 ? 31.694 0.087 -1.861 1.00 76.06 131 GLY A C 1
ATOM 1014 O O . GLY A 1 131 ? 31.730 1.232 -2.301 1.00 76.06 131 GLY A O 1
ATOM 1015 N N . VAL A 1 132 ? 30.615 -0.688 -2.022 1.00 76.25 132 VAL A N 1
ATOM 1016 C CA . VAL A 1 132 ? 29.386 -0.214 -2.689 1.00 76.25 132 VAL A CA 1
ATOM 1017 C C . VAL A 1 132 ? 28.768 0.968 -1.932 1.00 76.25 132 VAL A C 1
ATOM 1019 O O . VAL A 1 132 ? 28.351 1.942 -2.555 1.00 76.25 132 VAL A O 1
ATOM 1022 N N . LEU A 1 133 ? 28.749 0.926 -0.596 1.00 78.06 133 LEU A N 1
ATOM 1023 C CA . LEU A 1 133 ? 28.262 2.021 0.246 1.00 78.06 133 LEU A CA 1
ATOM 1024 C C . LEU A 1 133 ? 29.085 3.311 0.076 1.00 78.06 133 LEU A C 1
ATOM 1026 O O . LEU A 1 133 ? 28.522 4.404 0.143 1.00 78.06 133 LEU A O 1
ATOM 1030 N N . GLU A 1 134 ? 30.399 3.209 -0.134 1.00 75.69 134 GLU A N 1
ATOM 1031 C CA . GLU A 1 134 ? 31.269 4.368 -0.385 1.00 75.69 134 GLU A CA 1
ATOM 1032 C C . GLU A 1 134 ? 30.969 5.033 -1.732 1.00 75.69 134 GLU A C 1
ATOM 1034 O O . GLU A 1 134 ? 30.850 6.258 -1.790 1.00 75.69 134 GLU A O 1
ATOM 1039 N N . VAL A 1 135 ? 30.752 4.229 -2.778 1.00 77.62 135 VAL A N 1
ATOM 1040 C CA . VAL A 1 135 ? 30.353 4.707 -4.113 1.00 77.62 135 VAL A CA 1
ATOM 1041 C C . VAL A 1 135 ? 28.975 5.369 -4.071 1.00 77.62 135 VAL A C 1
ATOM 1043 O O . VAL A 1 135 ? 28.775 6.428 -4.662 1.00 77.62 135 VAL A O 1
ATOM 1046 N N . LEU A 1 136 ? 28.018 4.775 -3.350 1.00 70.88 136 LEU A N 1
ATOM 1047 C CA . LEU A 1 136 ? 26.674 5.338 -3.217 1.00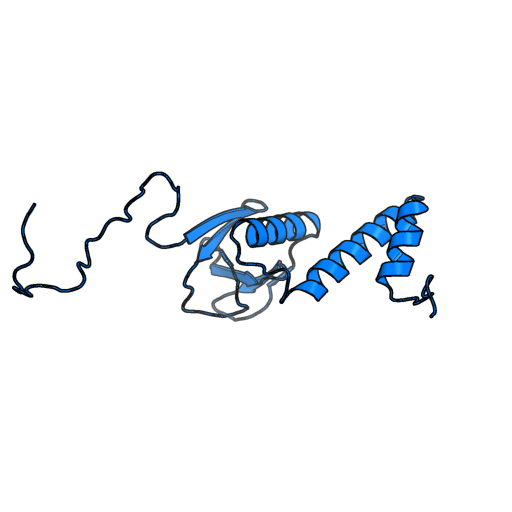 70.88 136 LEU A CA 1
ATOM 1048 C C . LEU A 1 136 ? 26.677 6.652 -2.416 1.00 70.88 136 LEU A C 1
ATOM 1050 O O . LEU A 1 136 ? 26.014 7.597 -2.813 1.00 70.88 136 LEU A O 1
ATOM 1054 N N . ASN A 1 137 ? 27.469 6.786 -1.350 1.00 74.00 137 ASN A N 1
ATOM 1055 C CA . ASN A 1 137 ? 27.528 8.031 -0.568 1.00 74.00 137 ASN A CA 1
ATOM 1056 C C . ASN A 1 137 ? 28.267 9.196 -1.261 1.00 74.00 137 ASN A C 1
ATOM 1058 O O . ASN A 1 137 ? 28.489 10.231 -0.630 1.00 74.00 137 ASN A O 1
ATOM 1062 N N . GLY A 1 138 ? 28.652 9.058 -2.534 1.00 63.25 138 GLY A N 1
ATOM 1063 C CA . GLY A 1 138 ? 29.228 10.157 -3.307 1.00 63.25 138 GLY A CA 1
ATOM 1064 C C . GLY A 1 138 ? 30.624 10.575 -2.848 1.00 63.25 138 GLY A C 1
ATOM 1065 O O . GLY A 1 138 ? 30.964 11.756 -2.917 1.00 63.25 138 GLY A O 1
ATOM 1066 N N . LYS A 1 139 ? 31.461 9.633 -2.395 1.00 50.34 139 LYS A N 1
ATOM 1067 C CA . LYS A 1 139 ? 32.907 9.846 -2.516 1.00 50.34 139 LYS A CA 1
ATOM 1068 C C . LYS A 1 139 ? 33.281 9.607 -3.976 1.00 50.34 139 LYS A C 1
ATOM 1070 O O . LYS A 1 139 ? 33.513 8.481 -4.402 1.00 50.34 139 LYS A O 1
ATOM 1075 N N . ASP A 1 140 ? 33.232 10.689 -4.746 1.00 47.03 140 ASP A N 1
ATOM 1076 C CA . ASP A 1 140 ? 33.821 10.769 -6.075 1.00 47.03 140 ASP A CA 1
ATOM 1077 C C . ASP A 1 140 ? 35.342 10.604 -5.962 1.00 47.03 140 ASP A C 1
ATOM 1079 O O . ASP A 1 140 ? 36.079 11.573 -5.774 1.00 47.03 140 ASP A O 1
ATOM 1083 N N . ASP A 1 141 ? 35.830 9.390 -6.166 1.00 47.06 141 ASP A N 1
ATOM 1084 C CA . ASP A 1 141 ? 37.141 9.188 -6.763 1.00 47.06 141 ASP A CA 1
ATOM 1085 C C . ASP A 1 141 ? 36.896 8.658 -8.168 1.00 47.06 141 ASP A C 1
ATOM 1087 O O . ASP A 1 141 ? 36.841 7.458 -8.421 1.00 47.06 141 ASP A O 1
ATOM 1091 N N . ASN A 1 142 ? 36.688 9.602 -9.088 1.00 45.03 142 ASN A N 1
ATOM 1092 C CA . ASN A 1 142 ? 36.711 9.374 -10.524 1.00 45.03 142 ASN A CA 1
ATOM 1093 C C . ASN A 1 142 ? 37.895 8.450 -10.895 1.00 45.03 142 ASN A C 1
ATOM 1095 O O . ASN A 1 142 ? 39.041 8.907 -10.843 1.00 45.03 142 ASN A O 1
ATOM 1099 N N . PRO A 1 143 ? 37.673 7.184 -11.303 1.00 49.81 143 PRO A N 1
ATOM 1100 C CA . PRO A 1 143 ? 38.775 6.303 -11.678 1.00 49.81 143 PRO A CA 1
ATOM 1101 C C . PRO A 1 143 ? 39.264 6.559 -13.114 1.00 49.81 143 PRO A C 1
ATOM 1103 O O . PRO A 1 143 ? 40.258 5.968 -13.532 1.00 49.81 143 PRO A O 1
ATOM 1106 N N . TYR A 1 144 ? 38.609 7.455 -13.866 1.00 48.78 144 TYR A N 1
ATOM 1107 C CA . TYR A 1 144 ? 38.996 7.860 -15.217 1.00 48.78 144 TYR A CA 1
ATOM 1108 C C . TYR A 1 144 ? 38.895 9.380 -15.375 1.00 48.78 144 TYR A C 1
ATOM 1110 O O . TYR A 1 144 ? 38.040 9.915 -16.079 1.00 48.78 144 TYR A O 1
ATOM 1118 N N . GLY A 1 145 ? 39.799 10.093 -14.704 1.00 40.34 145 GLY A N 1
ATOM 1119 C CA . GLY A 1 145 ? 40.124 11.467 -15.069 1.00 40.34 145 GLY A CA 1
ATOM 1120 C C . GLY A 1 145 ? 40.773 11.504 -16.450 1.00 40.34 145 GLY A C 1
ATOM 1121 O O . GLY A 1 145 ? 41.911 11.060 -16.604 1.00 40.34 145 GLY A O 1
ATOM 1122 N N . VAL A 1 146 ? 40.047 12.044 -17.428 1.00 41.81 146 VAL A N 1
ATOM 1123 C CA . VAL A 1 146 ? 40.602 12.722 -18.608 1.00 41.81 146 VAL A CA 1
ATOM 1124 C C . VAL A 1 146 ? 39.947 14.089 -18.694 1.00 41.81 146 VAL A C 1
ATOM 1126 O O . VAL A 1 146 ? 38.702 14.136 -18.583 1.00 41.81 146 VAL A O 1
#

Radius of gyration: 22.03 Å; chains: 1; bounding box: 72×26×49 Å